Protein AF-A0A934TU55-F1 (afdb_monomer_lite)

Radius of gyration: 25.45 Å; chains: 1; bounding box: 50×62×58 Å

Sequence (80 aa):
MNSPHEELAAAIAAERAAWARVKDKLPGSPGYEPALWEQWRETVSRCHAVRAALRTPAAGPADGASCVRSPGAGDPCSPH

Organism: NCBI:txid502333

Structure (mmCIF, N/CA/C/O backbone):
data_AF-A0A934TU55-F1
#
_entry.id   AF-A0A934TU55-F1
#
loop_
_atom_site.group_PDB
_atom_site.id
_atom_site.type_symbol
_atom_site.label_atom_id
_atom_site.label_alt_id
_atom_site.label_comp_id
_atom_site.label_asym_id
_atom_site.label_entity_id
_atom_site.label_seq_id
_atom_site.pdbx_PDB_ins_code
_atom_site.Cartn_x
_atom_site.Cartn_y
_atom_site.Cartn_z
_atom_site.occupancy
_atom_site.B_iso_or_equiv
_atom_site.auth_seq_id
_atom_site.auth_comp_id
_atom_site.auth_asym_id
_atom_site.auth_atom_id
_atom_site.pdbx_PDB_model_num
ATOM 1 N N . MET A 1 1 ? 10.402 -14.237 -13.895 1.00 61.25 1 MET A N 1
ATOM 2 C CA . MET A 1 1 ? 10.402 -12.785 -13.618 1.00 61.25 1 MET A CA 1
ATOM 3 C C . MET A 1 1 ? 9.065 -12.267 -14.110 1.00 61.25 1 MET A C 1
ATOM 5 O O . MET A 1 1 ? 8.752 -12.553 -15.257 1.00 61.25 1 MET A O 1
ATOM 9 N N . ASN A 1 2 ? 8.254 -11.643 -13.253 1.00 75.94 2 ASN A N 1
ATOM 10 C CA . ASN A 1 2 ? 6.989 -11.046 -13.696 1.00 75.94 2 ASN A CA 1
ATOM 11 C C . ASN A 1 2 ? 7.288 -9.804 -14.538 1.00 75.94 2 ASN A C 1
ATOM 13 O O . ASN A 1 2 ? 8.270 -9.107 -14.279 1.00 75.94 2 ASN A O 1
ATOM 17 N N . SER A 1 3 ? 6.458 -9.537 -15.538 1.00 85.94 3 SER A N 1
ATOM 18 C CA . SER A 1 3 ? 6.559 -8.322 -16.342 1.00 85.94 3 SER A CA 1
ATOM 19 C C . SER A 1 3 ? 6.251 -7.102 -15.466 1.00 85.94 3 SER A C 1
ATOM 21 O O . SER A 1 3 ? 5.401 -7.191 -14.579 1.00 85.94 3 SER A O 1
ATOM 23 N N . PRO A 1 4 ? 6.828 -5.920 -15.733 1.00 82.88 4 PRO A N 1
ATOM 24 C CA . PRO A 1 4 ? 6.576 -4.737 -14.906 1.00 82.88 4 PRO A CA 1
ATOM 25 C C . PRO A 1 4 ? 5.094 -4.305 -14.943 1.00 82.88 4 PRO A C 1
ATOM 27 O O . PRO A 1 4 ? 4.572 -3.741 -13.983 1.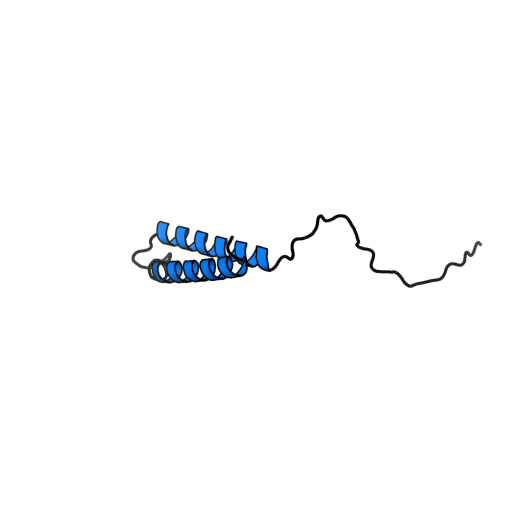00 82.88 4 PRO A O 1
ATOM 30 N N . HIS A 1 5 ? 4.368 -4.650 -16.014 1.00 86.00 5 HIS A N 1
ATOM 31 C CA . HIS A 1 5 ? 2.909 -4.518 -16.083 1.00 86.00 5 HIS A CA 1
ATOM 32 C C . HIS A 1 5 ? 2.162 -5.477 -15.141 1.00 86.00 5 HIS A C 1
ATOM 34 O O . HIS A 1 5 ? 1.167 -5.077 -14.537 1.00 86.00 5 HIS A O 1
ATOM 40 N N . GLU A 1 6 ? 2.634 -6.717 -14.984 1.00 90.00 6 GLU A N 1
ATOM 41 C CA . GLU A 1 6 ? 2.076 -7.684 -14.029 1.00 90.00 6 GLU A CA 1
ATOM 42 C C . GLU A 1 6 ? 2.357 -7.242 -12.587 1.00 90.00 6 GLU A C 1
ATOM 44 O O . GLU A 1 6 ? 1.478 -7.328 -11.730 1.00 90.00 6 GLU A O 1
ATOM 4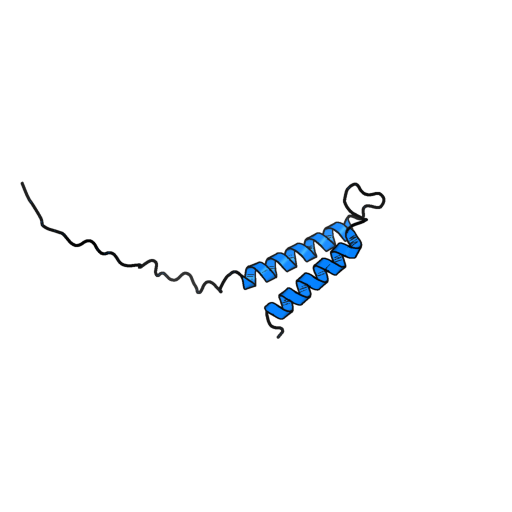9 N N . GLU A 1 7 ? 3.540 -6.676 -12.329 1.00 87.88 7 GLU A N 1
ATOM 50 C CA . GLU A 1 7 ? 3.870 -6.075 -11.034 1.00 87.88 7 GLU A CA 1
ATOM 51 C C . GLU A 1 7 ? 2.980 -4.868 -10.711 1.00 87.88 7 GLU A C 1
ATOM 53 O O . GLU A 1 7 ? 2.518 -4.736 -9.576 1.00 87.88 7 GLU A O 1
ATOM 58 N N . LEU A 1 8 ? 2.675 -4.014 -11.695 1.00 87.88 8 LEU A N 1
ATOM 59 C CA . LEU A 1 8 ? 1.739 -2.904 -11.505 1.00 87.88 8 LEU A CA 1
ATOM 60 C C . LEU A 1 8 ? 0.317 -3.403 -11.228 1.00 87.88 8 LEU A C 1
ATOM 62 O O . LEU A 1 8 ? -0.347 -2.880 -10.333 1.00 87.88 8 LEU A O 1
ATOM 66 N N . ALA A 1 9 ? -0.155 -4.411 -11.965 1.00 92.00 9 ALA A N 1
ATOM 67 C CA . ALA A 1 9 ? -1.472 -5.000 -11.739 1.00 92.00 9 ALA A CA 1
ATOM 68 C C . ALA A 1 9 ? -1.586 -5.586 -10.320 1.00 92.00 9 ALA A C 1
ATOM 70 O O . ALA A 1 9 ? -2.567 -5.326 -9.619 1.00 92.00 9 ALA A O 1
ATOM 71 N N . ALA A 1 10 ? -0.554 -6.305 -9.867 1.00 90.31 10 ALA A N 1
ATOM 72 C CA . ALA A 1 10 ? -0.478 -6.836 -8.510 1.00 90.31 10 ALA A CA 1
ATOM 73 C C . ALA A 1 10 ? -0.433 -5.722 -7.449 1.00 90.31 10 ALA A C 1
ATOM 75 O O . ALA A 1 10 ? -1.120 -5.818 -6.430 1.00 90.31 10 ALA A O 1
ATOM 76 N N . ALA A 1 11 ? 0.319 -4.644 -7.695 1.00 88.69 11 ALA A N 1
ATOM 77 C CA . ALA A 1 11 ? 0.380 -3.497 -6.796 1.00 88.69 11 ALA A CA 1
ATOM 78 C C . ALA A 1 11 ? -0.997 -2.820 -6.659 1.00 88.69 11 ALA A C 1
ATOM 80 O O . ALA A 1 11 ? -1.476 -2.630 -5.542 1.00 88.69 11 ALA A O 1
ATOM 81 N N . ILE A 1 12 ? -1.689 -2.551 -7.774 1.00 91.56 12 ILE A N 1
ATOM 82 C CA . ILE A 1 12 ? -3.036 -1.952 -7.769 1.00 91.56 12 ILE A CA 1
ATOM 83 C C . ILE A 1 12 ? -4.039 -2.850 -7.029 1.00 91.56 12 ILE A C 1
ATOM 85 O O . ILE A 1 12 ? -4.881 -2.356 -6.277 1.00 91.56 12 ILE A O 1
ATOM 89 N N . ALA A 1 13 ? -3.962 -4.171 -7.215 1.00 92.50 13 ALA A N 1
ATOM 90 C CA . ALA A 1 13 ? -4.814 -5.111 -6.491 1.00 92.50 13 ALA A CA 1
ATOM 91 C C . ALA A 1 13 ? -4.557 -5.064 -4.973 1.00 92.50 13 ALA A C 1
ATOM 93 O O . ALA A 1 13 ? -5.509 -5.023 -4.190 1.00 92.50 13 ALA A O 1
ATOM 94 N N . ALA A 1 14 ? -3.287 -5.005 -4.558 1.00 89.81 14 ALA A N 1
ATOM 95 C CA . ALA A 1 14 ? -2.905 -4.866 -3.156 1.00 89.81 14 ALA A CA 1
ATOM 96 C C . ALA A 1 14 ? -3.38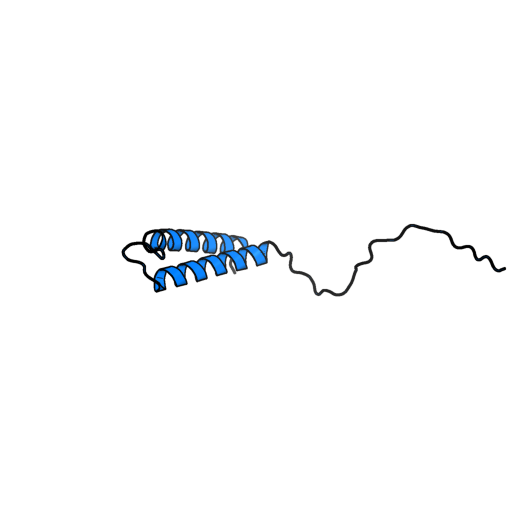7 -3.536 -2.553 1.00 89.81 14 ALA A C 1
ATOM 98 O O . ALA A 1 14 ? -3.923 -3.528 -1.446 1.00 89.81 14 ALA A O 1
ATOM 99 N N . GLU A 1 15 ? -3.282 -2.428 -3.291 1.00 92.69 15 GLU A N 1
ATOM 100 C CA . GLU A 1 15 ? -3.791 -1.117 -2.866 1.00 92.69 15 GLU A CA 1
ATOM 101 C C . GLU A 1 15 ? -5.301 -1.144 -2.630 1.00 92.69 15 GLU A C 1
ATOM 103 O O . GLU A 1 15 ? -5.766 -0.690 -1.585 1.00 92.69 15 GLU A O 1
ATOM 108 N N . ARG A 1 16 ? -6.075 -1.731 -3.551 1.00 92.62 16 ARG A N 1
ATOM 109 C CA . ARG A 1 16 ? -7.531 -1.865 -3.386 1.00 92.62 16 ARG A CA 1
ATOM 110 C C . ARG A 1 16 ? -7.897 -2.737 -2.188 1.00 92.62 16 ARG A C 1
ATOM 112 O O . ARG A 1 16 ? -8.826 -2.400 -1.454 1.00 92.62 16 ARG A O 1
ATOM 119 N N . ALA A 1 17 ? -7.168 -3.831 -1.971 1.00 92.62 17 ALA A N 1
ATOM 120 C CA . ALA A 1 17 ? -7.373 -4.705 -0.819 1.00 92.62 17 ALA A CA 1
ATOM 121 C C . ALA A 1 17 ? -7.047 -3.996 0.507 1.00 92.62 17 ALA A C 1
ATOM 123 O O . ALA A 1 17 ? -7.799 -4.125 1.472 1.00 92.62 17 ALA A O 1
ATOM 124 N N . ALA A 1 18 ? -5.967 -3.211 0.549 1.00 90.38 18 ALA A N 1
ATOM 125 C CA . ALA A 1 18 ? -5.610 -2.395 1.706 1.00 90.38 18 ALA A CA 1
ATOM 126 C C . ALA A 1 18 ? -6.638 -1.274 1.946 1.00 90.38 18 ALA A C 1
ATOM 128 O O . ALA A 1 18 ? -7.072 -1.067 3.079 1.00 90.38 18 ALA A O 1
ATOM 129 N N . TRP A 1 19 ? -7.108 -0.612 0.882 1.00 91.75 19 TRP A N 1
ATOM 130 C CA . TRP A 1 19 ? -8.146 0.418 0.966 1.00 91.75 19 TRP A CA 1
ATOM 131 C C . TRP A 1 19 ? -9.446 -0.119 1.574 1.00 91.75 19 TRP A C 1
ATOM 133 O O . TRP A 1 19 ? -10.023 0.501 2.466 1.00 91.75 19 TRP A O 1
ATOM 143 N N . ALA A 1 20 ? -9.879 -1.312 1.152 1.00 93.75 20 ALA A N 1
ATOM 144 C CA . ALA A 1 20 ? -11.083 -1.949 1.680 1.00 93.75 20 ALA A CA 1
ATOM 145 C C . ALA A 1 20 ? -11.031 -2.189 3.200 1.00 93.75 20 ALA A C 1
ATOM 147 O O . ALA A 1 20 ? -12.083 -2.218 3.834 1.00 93.75 20 ALA A O 1
ATOM 148 N N . ARG A 1 21 ? -9.828 -2.340 3.775 1.00 88.94 21 ARG A N 1
ATOM 149 C CA . ARG A 1 21 ? -9.608 -2.544 5.216 1.00 88.94 21 ARG A CA 1
ATOM 150 C C . ARG A 1 21 ? -9.502 -1.235 5.997 1.00 88.94 21 ARG A C 1
ATOM 152 O O . ARG A 1 21 ? -9.918 -1.190 7.149 1.00 88.94 21 ARG A O 1
ATOM 159 N N . VAL A 1 22 ? -8.933 -0.189 5.394 1.00 92.88 22 VAL A N 1
ATOM 160 C CA . VAL A 1 22 ? -8.614 1.066 6.098 1.00 92.88 22 VAL A CA 1
ATOM 161 C C . VAL A 1 22 ? -9.711 2.128 6.000 1.00 92.88 22 VAL A C 1
ATOM 163 O O . VAL A 1 22 ? -9.753 3.016 6.843 1.00 92.88 22 VAL A O 1
ATOM 166 N N . LYS A 1 23 ? -10.604 2.059 5.000 1.00 90.31 23 LYS A N 1
ATOM 167 C CA . LYS A 1 23 ? -11.583 3.124 4.696 1.00 90.31 23 LYS A CA 1
ATOM 168 C C . LYS A 1 23 ? -12.484 3.526 5.878 1.00 90.31 23 LYS A C 1
ATOM 170 O O . LYS A 1 23 ? -12.843 4.691 5.982 1.00 90.31 23 LYS A O 1
ATOM 175 N N . ASP A 1 24 ? -12.799 2.589 6.775 1.00 90.31 24 ASP A N 1
ATOM 176 C CA . ASP A 1 24 ? -13.627 2.814 7.976 1.00 90.31 24 ASP A CA 1
ATOM 177 C C . ASP A 1 24 ? -12.778 3.057 9.244 1.00 90.31 24 ASP A C 1
ATOM 179 O O . ASP A 1 24 ? -13.296 3.269 10.337 1.00 90.31 24 ASP A O 1
ATOM 183 N N . LYS A 1 25 ? -11.451 3.006 9.102 1.00 89.94 25 LYS A N 1
ATOM 184 C CA . LYS A 1 25 ? -10.433 3.058 10.163 1.00 89.94 25 LYS A CA 1
ATOM 185 C C . LYS A 1 25 ? -9.519 4.276 10.005 1.00 89.94 25 LYS A C 1
ATOM 187 O O . LYS A 1 25 ? -8.391 4.276 10.497 1.00 89.94 25 LYS A O 1
ATOM 192 N N . LEU A 1 26 ? -9.983 5.295 9.283 1.00 90.50 26 LEU A N 1
ATOM 193 C CA . LEU A 1 26 ? -9.206 6.483 8.939 1.00 90.50 26 LEU A CA 1
ATOM 194 C C . LEU A 1 26 ? -8.994 7.409 10.147 1.00 90.50 26 LEU A C 1
ATOM 196 O O . LEU A 1 26 ? -9.793 7.386 11.089 1.00 90.50 26 LEU A O 1
ATOM 200 N N . PRO A 1 27 ? -7.949 8.261 10.123 1.00 88.81 27 PRO A N 1
ATOM 201 C CA . PRO A 1 27 ? -7.774 9.307 11.124 1.00 88.81 27 PRO A CA 1
ATOM 202 C C . PRO A 1 27 ? -9.055 10.139 11.268 1.00 88.81 27 PRO A C 1
ATOM 204 O O . PRO A 1 27 ? -9.577 10.657 10.284 1.00 88.81 27 PRO A O 1
ATOM 207 N N . GLY A 1 28 ? -9.575 10.245 12.492 1.00 87.81 28 GLY A N 1
ATOM 208 C CA . GLY A 1 28 ? -10.832 10.947 12.782 1.00 87.81 28 GLY A CA 1
ATOM 209 C C . GLY A 1 28 ? -12.099 10.082 12.726 1.00 87.81 28 GLY A C 1
ATOM 210 O O . GLY A 1 28 ? -13.163 10.571 13.094 1.00 87.81 28 GLY A O 1
ATOM 211 N N . SER A 1 29 ? -12.006 8.808 12.330 1.00 88.25 29 SER A N 1
ATOM 212 C CA . SER A 1 29 ? -13.118 7.848 12.424 1.00 88.25 29 SER A CA 1
ATOM 213 C C . SER A 1 29 ? -13.135 7.128 13.781 1.00 88.25 29 SER A C 1
ATOM 215 O O . SER A 1 29 ? -12.071 6.897 14.370 1.00 88.25 29 SER A O 1
ATOM 217 N N . PRO A 1 30 ? -14.316 6.728 14.293 1.00 83.19 30 PRO A N 1
ATOM 218 C CA . PRO A 1 30 ? -14.397 5.874 15.472 1.00 83.19 30 PRO A CA 1
ATOM 219 C C . PRO A 1 30 ? -13.733 4.524 15.173 1.00 83.19 30 PRO A C 1
ATOM 221 O O . PRO A 1 30 ? -14.125 3.814 14.251 1.00 83.19 30 PRO A O 1
ATOM 224 N N . GLY A 1 31 ? -12.708 4.176 15.952 1.00 86.00 31 GLY A N 1
ATOM 225 C CA . GLY A 1 31 ? -11.908 2.975 15.716 1.00 86.00 31 GLY A CA 1
ATOM 226 C C . GLY A 1 31 ? -10.721 3.180 14.775 1.00 86.00 31 GLY A C 1
ATOM 227 O O . GLY A 1 31 ? -10.290 2.204 14.172 1.00 86.00 31 GLY A O 1
ATOM 228 N N . TYR A 1 32 ? -10.199 4.407 14.654 1.00 92.31 32 TYR A N 1
ATOM 229 C CA . TYR A 1 32 ? -8.918 4.694 13.999 1.00 92.31 32 TYR A CA 1
ATOM 230 C C . TYR A 1 32 ? -7.827 3.699 14.414 1.00 92.31 32 TYR A C 1
ATOM 232 O O . TYR A 1 32 ? -7.552 3.529 15.603 1.00 92.31 32 TYR A O 1
ATOM 240 N N . GLU A 1 33 ? -7.182 3.084 13.421 1.00 91.88 33 GLU A N 1
ATOM 241 C CA . GLU A 1 33 ? -6.059 2.177 13.644 1.00 91.88 33 GLU A CA 1
ATOM 242 C C . GLU A 1 33 ? -4.807 2.682 12.917 1.00 91.88 33 GLU A C 1
ATOM 244 O O . GLU A 1 33 ? -4.705 2.535 11.694 1.00 91.88 33 GLU A O 1
ATOM 249 N N . PRO A 1 34 ? -3.830 3.258 13.648 1.00 90.81 34 PRO A N 1
ATOM 250 C CA . PRO A 1 34 ? -2.645 3.861 13.041 1.00 90.81 34 PRO A CA 1
ATOM 251 C C . PRO A 1 34 ? -1.821 2.850 12.238 1.00 90.81 34 PRO A C 1
ATOM 253 O O . PRO A 1 34 ? -1.349 3.178 11.156 1.00 90.81 34 PRO A O 1
ATOM 256 N N . ALA A 1 35 ? -1.734 1.597 12.694 1.00 92.69 35 ALA A N 1
ATOM 257 C CA . ALA A 1 35 ? -0.998 0.551 11.986 1.00 92.69 35 ALA A CA 1
ATOM 258 C C . ALA A 1 35 ? -1.611 0.209 10.612 1.00 92.69 35 ALA A C 1
ATOM 260 O O . ALA A 1 35 ? -0.885 0.035 9.634 1.00 92.69 35 ALA A O 1
ATOM 261 N N . LEU A 1 36 ? -2.947 0.147 10.505 1.00 89.75 36 LEU A N 1
ATOM 262 C CA . LEU A 1 36 ? -3.628 -0.080 9.221 1.00 89.75 36 LEU A CA 1
ATOM 263 C C . LEU A 1 36 ? -3.473 1.121 8.288 1.00 89.75 36 LEU A C 1
ATOM 265 O O . LEU A 1 36 ? -3.335 0.962 7.073 1.00 89.75 36 LEU A O 1
ATOM 269 N N . TRP A 1 37 ? -3.474 2.321 8.863 1.00 89.94 37 TRP A N 1
ATOM 270 C CA . TRP A 1 37 ? -3.230 3.554 8.134 1.00 89.94 37 TRP A CA 1
ATOM 271 C C . TRP A 1 37 ? -1.813 3.620 7.550 1.00 89.94 37 TRP A C 1
ATOM 273 O O . TRP A 1 37 ? -1.653 3.907 6.362 1.00 89.94 37 TRP A O 1
ATOM 283 N N . GLU A 1 38 ? -0.789 3.304 8.343 1.00 92.44 38 GLU A N 1
ATOM 284 C CA . GLU A 1 38 ? 0.600 3.238 7.876 1.00 92.44 38 GLU A CA 1
ATOM 285 C C . GLU A 1 38 ? 0.783 2.166 6.796 1.00 92.44 38 GLU A C 1
ATOM 287 O O . GLU A 1 38 ? 1.303 2.466 5.721 1.00 92.44 38 GLU A O 1
ATOM 292 N N . GLN A 1 39 ? 0.237 0.966 7.008 1.00 91.12 39 GLN A N 1
ATOM 293 C CA . GLN A 1 39 ? 0.302 -0.125 6.033 1.00 91.12 39 GLN A CA 1
ATOM 294 C C . GLN A 1 39 ? -0.345 0.243 4.686 1.00 91.12 39 GLN A C 1
ATOM 296 O O . GLN A 1 39 ? 0.172 -0.096 3.613 1.00 91.12 39 GLN A O 1
ATOM 301 N N . TRP A 1 40 ? -1.474 0.958 4.704 1.00 91.88 40 TRP A N 1
ATOM 302 C CA . TRP A 1 40 ? -2.092 1.449 3.473 1.00 91.88 40 TRP A CA 1
ATOM 303 C C . TRP A 1 40 ? -1.195 2.467 2.759 1.00 91.88 40 TRP A C 1
ATOM 305 O O . TRP A 1 40 ? -0.995 2.357 1.547 1.00 91.88 40 TRP A O 1
ATOM 315 N N . ARG A 1 41 ? -0.586 3.406 3.494 1.00 92.88 41 ARG A N 1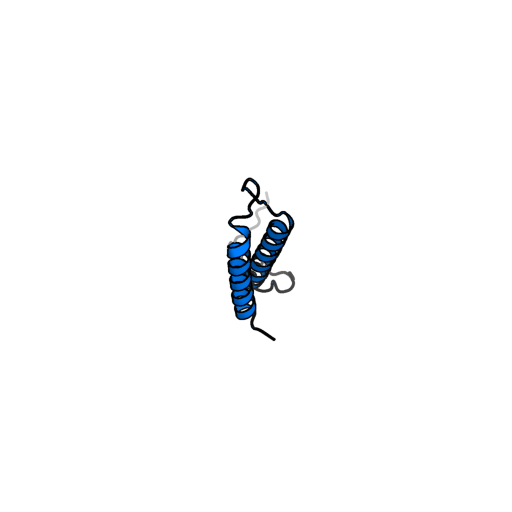
ATOM 316 C CA . ARG A 1 41 ? 0.345 4.394 2.921 1.00 92.88 41 ARG A CA 1
ATOM 317 C C . ARG A 1 41 ? 1.561 3.742 2.267 1.00 92.88 41 ARG A C 1
ATOM 319 O O . ARG A 1 41 ? 1.962 4.170 1.186 1.00 92.88 41 ARG A O 1
ATOM 326 N N . GLU A 1 42 ? 2.130 2.711 2.883 1.00 92.94 42 GLU A N 1
ATOM 327 C CA . GLU A 1 42 ? 3.234 1.945 2.293 1.00 92.94 42 GLU A CA 1
ATOM 328 C C . GLU A 1 42 ? 2.811 1.265 0.985 1.00 92.94 42 GLU A C 1
ATOM 330 O O . GLU A 1 42 ? 3.528 1.320 -0.017 1.00 92.94 42 GLU A O 1
ATOM 335 N N . THR A 1 43 ? 1.605 0.692 0.963 1.00 91.56 43 THR A N 1
ATOM 336 C CA . THR A 1 43 ? 1.044 0.042 -0.230 1.00 91.56 43 THR A CA 1
ATOM 337 C C . THR A 1 43 ? 0.849 1.044 -1.374 1.00 91.56 43 THR A C 1
ATOM 339 O O . THR A 1 43 ? 1.260 0.777 -2.505 1.00 91.56 43 THR A O 1
ATOM 342 N N . VAL A 1 44 ? 0.307 2.232 -1.079 1.00 92.44 44 VAL A N 1
ATOM 343 C CA . VAL A 1 44 ? 0.161 3.333 -2.049 1.00 92.44 44 VAL A CA 1
ATOM 344 C C . VAL A 1 44 ? 1.527 3.804 -2.559 1.00 92.44 44 VAL A C 1
ATOM 346 O O . VAL A 1 44 ? 1.713 3.977 -3.765 1.00 92.44 44 VAL A O 1
ATOM 349 N N . SER A 1 45 ? 2.510 3.970 -1.669 1.00 92.56 45 SER A N 1
ATOM 350 C CA . SER A 1 45 ? 3.872 4.371 -2.045 1.00 92.56 45 SER A CA 1
ATOM 351 C C . SER A 1 45 ? 4.499 3.378 -3.030 1.00 92.56 45 SER A C 1
ATOM 353 O O . SER A 1 45 ? 5.051 3.773 -4.061 1.00 92.56 45 SER A O 1
ATOM 355 N N . ARG A 1 46 ? 4.320 2.073 -2.787 1.00 89.69 46 ARG A N 1
ATOM 356 C CA . ARG A 1 46 ? 4.782 1.013 -3.690 1.00 89.69 46 ARG A CA 1
ATOM 357 C C . ARG A 1 46 ? 4.090 1.062 -5.054 1.00 89.69 46 ARG A C 1
ATOM 359 O O . ARG A 1 46 ? 4.779 0.996 -6.071 1.00 89.69 46 ARG A O 1
ATOM 366 N N . CYS A 1 47 ? 2.765 1.222 -5.103 1.00 90.12 47 CYS A N 1
ATOM 367 C CA . CYS A 1 47 ? 2.033 1.427 -6.362 1.00 90.12 47 CYS A CA 1
ATOM 368 C C . CYS A 1 47 ? 2.592 2.601 -7.165 1.00 90.12 47 CYS A C 1
ATOM 370 O O . CYS A 1 47 ? 2.816 2.496 -8.373 1.00 90.12 47 CYS A O 1
ATOM 372 N N . HIS A 1 48 ? 2.833 3.722 -6.487 1.00 91.38 48 HIS A N 1
ATOM 373 C CA . HIS A 1 48 ? 3.394 4.914 -7.103 1.00 91.38 48 HIS A CA 1
ATOM 374 C C . HIS A 1 48 ? 4.804 4.673 -7.648 1.00 91.38 48 HIS A C 1
ATOM 376 O O . HIS A 1 48 ? 5.078 5.095 -8.771 1.00 91.38 48 HIS A O 1
ATOM 382 N N . ALA A 1 49 ? 5.662 3.965 -6.911 1.00 88.25 49 ALA A N 1
ATOM 383 C CA . ALA A 1 49 ? 7.012 3.624 -7.352 1.00 88.25 49 ALA A CA 1
ATOM 384 C C . ALA A 1 49 ? 7.006 2.738 -8.611 1.00 88.25 49 ALA A C 1
ATOM 386 O O . ALA A 1 49 ? 7.675 3.066 -9.590 1.00 88.25 49 ALA A O 1
ATOM 387 N N . VAL A 1 50 ? 6.192 1.674 -8.638 1.00 89.12 50 VAL A N 1
ATOM 388 C CA . VAL A 1 50 ? 6.073 0.785 -9.812 1.00 89.12 50 VAL A CA 1
ATOM 389 C C . VAL A 1 50 ? 5.518 1.548 -11.019 1.00 89.12 50 VAL A C 1
ATOM 391 O O . VAL A 1 50 ? 6.038 1.445 -12.130 1.00 89.12 50 VAL A O 1
ATOM 394 N N . ARG A 1 51 ? 4.500 2.392 -10.807 1.00 88.62 51 ARG A N 1
ATOM 395 C CA . ARG A 1 51 ? 3.938 3.237 -11.868 1.00 88.62 51 ARG A CA 1
ATOM 396 C 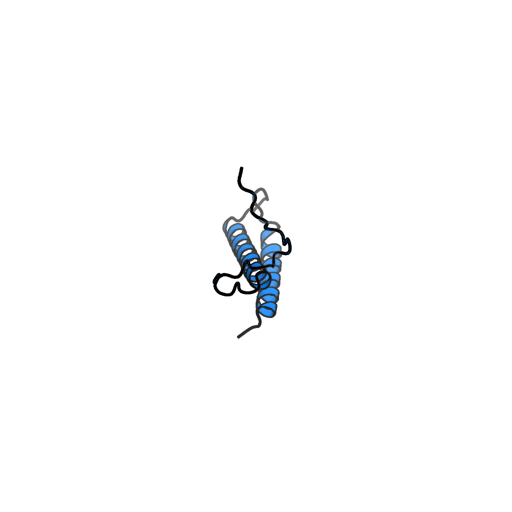C . A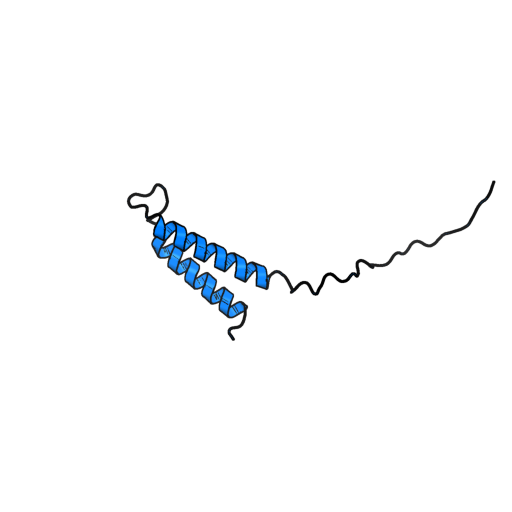RG A 1 51 ? 4.950 4.262 -12.394 1.00 88.62 51 ARG A C 1
ATOM 398 O O . ARG A 1 51 ? 4.962 4.537 -13.591 1.00 88.62 51 ARG A O 1
ATOM 405 N N . ALA A 1 52 ? 5.794 4.824 -11.530 1.00 87.62 52 ALA A N 1
ATOM 406 C CA . ALA A 1 52 ? 6.851 5.756 -11.921 1.00 87.62 52 ALA A CA 1
ATOM 407 C C . ALA A 1 52 ? 7.967 5.064 -12.720 1.00 87.62 52 ALA A C 1
ATOM 409 O O . ALA A 1 52 ? 8.427 5.624 -13.717 1.00 87.62 52 ALA A O 1
ATOM 410 N N . ALA A 1 53 ? 8.344 3.841 -12.336 1.00 87.12 53 ALA A N 1
ATOM 411 C CA . ALA A 1 53 ? 9.315 3.018 -13.057 1.00 87.12 53 ALA A CA 1
ATOM 412 C C . ALA A 1 53 ? 8.826 2.639 -14.465 1.00 87.12 53 ALA A C 1
ATOM 414 O O . ALA A 1 53 ? 9.610 2.631 -15.403 1.00 87.12 53 ALA A O 1
ATOM 415 N N . LEU A 1 54 ? 7.521 2.401 -14.632 1.00 84.69 54 LEU A N 1
ATOM 416 C CA . LEU A 1 54 ? 6.906 2.169 -15.945 1.00 84.69 54 LEU A CA 1
ATOM 417 C C . LEU A 1 54 ? 6.784 3.437 -16.803 1.00 84.69 54 LEU A C 1
ATOM 419 O O . LEU A 1 54 ? 6.806 3.353 -18.028 1.00 84.69 54 LEU A O 1
ATOM 423 N N . ARG A 1 55 ? 6.604 4.610 -16.178 1.00 82.62 55 ARG A N 1
ATOM 424 C CA . ARG A 1 55 ? 6.434 5.888 -16.893 1.00 82.62 55 ARG A CA 1
ATOM 425 C C . ARG A 1 55 ? 7.760 6.507 -17.319 1.00 82.62 55 ARG A C 1
ATOM 427 O O . ARG A 1 55 ? 7.792 7.278 -18.273 1.00 82.62 55 ARG A O 1
ATOM 434 N N . THR A 1 56 ? 8.828 6.212 -16.591 1.00 68.38 56 THR A N 1
ATOM 435 C CA . THR A 1 56 ? 10.174 6.653 -16.939 1.00 68.38 56 THR A CA 1
ATOM 436 C C . THR A 1 56 ? 10.735 5.617 -17.906 1.00 68.38 56 THR A C 1
ATOM 438 O O . THR A 1 56 ? 11.078 4.527 -17.448 1.00 68.38 56 THR A O 1
ATOM 441 N N . PRO A 1 57 ? 10.828 5.882 -19.227 1.00 53.31 57 PRO A N 1
ATOM 442 C CA . PRO A 1 57 ? 11.702 5.052 -20.043 1.00 53.31 57 PRO A CA 1
ATOM 443 C C . PRO A 1 57 ? 13.066 5.137 -19.373 1.00 53.31 57 PRO A C 1
ATOM 445 O O . PRO A 1 57 ? 13.475 6.248 -19.031 1.00 53.31 57 PRO A O 1
ATOM 448 N N . ALA A 1 58 ? 13.693 3.990 -19.090 1.00 54.03 58 ALA A N 1
ATOM 449 C CA . ALA A 1 58 ? 15.013 3.938 -18.478 1.00 54.03 58 ALA A CA 1
ATOM 450 C C . ALA A 1 58 ? 15.857 5.025 -19.137 1.00 54.03 58 ALA A C 1
ATOM 452 O O . ALA A 1 58 ? 16.134 4.946 -20.336 1.00 54.03 58 ALA A O 1
ATOM 453 N N . ALA A 1 59 ? 16.147 6.092 -18.390 1.00 50.94 59 ALA A N 1
ATOM 454 C CA . ALA A 1 59 ? 17.090 7.072 -18.856 1.00 50.94 59 ALA A CA 1
ATOM 455 C C . ALA A 1 59 ? 18.357 6.246 -19.041 1.00 50.94 59 ALA A C 1
ATOM 457 O O . ALA A 1 59 ? 18.947 5.780 -18.063 1.00 50.94 59 ALA A O 1
ATOM 458 N N . GLY A 1 60 ? 18.720 5.990 -20.303 1.00 50.66 60 GLY A N 1
ATOM 459 C CA . GLY A 1 60 ? 20.086 5.624 -20.624 1.00 50.66 60 GLY A CA 1
ATOM 460 C C . GLY A 1 60 ? 21.001 6.602 -19.887 1.00 50.66 60 GLY A C 1
ATOM 461 O O . GLY A 1 60 ? 20.552 7.714 -19.566 1.00 50.66 60 GLY A O 1
ATOM 462 N N . PRO A 1 61 ? 22.238 6.195 -19.553 1.00 44.31 61 PRO A N 1
ATOM 463 C CA . PRO A 1 61 ? 23.155 7.091 -18.865 1.00 44.31 61 PRO A CA 1
ATOM 464 C C . PRO A 1 61 ? 23.088 8.441 -19.572 1.00 44.31 61 PRO A C 1
ATOM 466 O O . PRO A 1 61 ? 23.094 8.483 -20.803 1.00 44.31 61 PRO A O 1
ATOM 469 N N . ALA A 1 62 ? 22.891 9.510 -18.802 1.00 55.88 62 ALA A N 1
ATOM 470 C CA . ALA A 1 62 ? 22.923 10.868 -19.310 1.00 55.88 62 ALA A CA 1
ATOM 471 C C . ALA A 1 62 ? 24.359 11.164 -19.768 1.00 55.88 62 ALA A C 1
ATOM 473 O O . ALA A 1 62 ? 25.107 11.864 -19.098 1.00 55.88 62 ALA A O 1
ATOM 474 N N . ASP A 1 63 ? 24.746 10.556 -20.882 1.00 47.34 63 ASP A N 1
ATOM 475 C CA . ASP A 1 63 ? 25.924 10.841 -21.670 1.00 47.34 63 ASP A CA 1
ATOM 476 C C . ASP A 1 63 ? 25.413 11.535 -22.936 1.00 47.34 63 ASP A C 1
ATOM 478 O O . ASP A 1 63 ? 24.460 11.093 -23.583 1.00 47.34 63 ASP A O 1
ATOM 482 N N . GLY A 1 64 ? 25.907 12.751 -23.137 1.00 52.12 64 GLY A N 1
ATOM 483 C CA . GLY A 1 64 ? 25.171 13.844 -23.753 1.00 52.12 64 GLY A CA 1
ATOM 484 C C . GLY A 1 64 ? 24.717 13.642 -25.199 1.00 52.12 64 GLY A C 1
ATOM 485 O O . GLY A 1 64 ? 25.434 13.119 -26.039 1.00 52.12 64 GLY A O 1
ATOM 486 N N . ALA A 1 65 ? 23.550 14.210 -25.509 1.00 49.88 65 ALA A N 1
ATOM 487 C CA . ALA A 1 65 ? 23.205 14.668 -26.854 1.00 49.88 65 ALA A CA 1
ATOM 488 C C . ALA A 1 65 ? 22.024 15.655 -26.808 1.00 49.88 65 ALA A C 1
ATOM 490 O O . ALA A 1 65 ? 20.972 15.425 -27.401 1.00 49.88 65 ALA A O 1
ATOM 491 N N . SER A 1 66 ? 22.191 16.798 -26.129 1.00 42.97 66 SER A N 1
ATOM 492 C CA . SER A 1 66 ? 21.453 18.000 -26.543 1.00 42.97 66 SER A CA 1
ATOM 493 C C . SER A 1 66 ? 22.179 18.590 -27.753 1.00 42.97 66 SER A C 1
ATOM 495 O O . SER A 1 66 ? 22.938 19.548 -27.653 1.00 42.97 66 SER A O 1
ATOM 497 N N . CYS A 1 67 ? 22.014 17.943 -28.901 1.00 48.94 67 CYS A N 1
ATOM 498 C CA . CYS A 1 67 ? 22.438 18.450 -30.200 1.00 48.94 67 CYS A CA 1
ATOM 499 C C . CYS A 1 67 ? 21.265 18.335 -31.175 1.00 48.94 67 CYS A C 1
ATOM 501 O O . CYS A 1 67 ? 21.321 17.642 -32.187 1.00 48.94 67 CYS A O 1
ATOM 503 N N . VAL A 1 68 ? 20.174 19.048 -30.876 1.00 55.84 68 VAL A N 1
ATOM 504 C CA . VAL A 1 68 ? 19.185 19.373 -31.907 1.00 55.84 68 VAL A CA 1
ATOM 505 C C . VAL A 1 68 ? 19.634 20.649 -32.635 1.00 55.84 68 VAL A C 1
ATOM 507 O O . VAL A 1 68 ? 19.655 21.743 -32.083 1.00 55.84 68 VAL A O 1
ATOM 510 N N . ARG A 1 69 ? 20.096 20.416 -33.869 1.00 47.19 69 ARG A N 1
ATOM 511 C CA . ARG A 1 69 ? 20.554 21.314 -34.948 1.00 47.19 69 ARG A CA 1
ATOM 512 C C . ARG A 1 69 ? 20.171 22.801 -34.873 1.00 47.19 69 ARG A C 1
ATOM 514 O O . ARG A 1 69 ? 18.994 23.150 -34.897 1.00 47.19 69 ARG A O 1
ATOM 521 N N . SER A 1 70 ? 21.183 23.649 -35.067 1.00 58.28 70 SER A N 1
ATOM 522 C CA . SER A 1 70 ? 21.061 24.971 -35.700 1.00 58.28 70 SER A CA 1
ATOM 523 C C . SER A 1 70 ? 20.475 24.871 -37.120 1.00 58.28 70 SER A C 1
ATOM 525 O O . SER A 1 70 ? 20.771 23.918 -37.851 1.00 58.28 70 SER A O 1
ATOM 527 N N . PRO A 1 71 ? 19.726 25.893 -37.565 1.00 50.81 71 PRO A N 1
ATOM 528 C CA . PRO A 1 71 ? 20.113 26.540 -38.818 1.00 50.81 71 PRO A CA 1
ATOM 529 C C . PRO A 1 71 ? 19.999 28.069 -38.732 1.00 50.81 71 PRO A C 1
ATOM 531 O O . PRO A 1 71 ? 18.938 28.618 -38.452 1.00 50.81 71 PRO A O 1
ATOM 534 N N . GLY A 1 72 ? 21.101 28.755 -39.018 1.00 47.00 72 GLY A N 1
ATOM 535 C CA . GLY A 1 72 ? 21.157 30.211 -39.105 1.00 47.00 72 GLY A CA 1
ATOM 536 C C . GLY A 1 72 ? 22.535 30.648 -39.573 1.00 47.00 72 GLY A C 1
ATOM 537 O O . GLY A 1 72 ? 23.373 31.032 -38.769 1.00 47.00 72 GLY A O 1
ATOM 538 N N . ALA A 1 73 ? 22.784 30.467 -40.866 1.00 54.75 73 ALA A N 1
ATOM 539 C CA . ALA A 1 73 ? 23.981 30.915 -41.559 1.00 54.75 73 ALA A CA 1
ATOM 540 C C . ALA A 1 73 ? 24.102 32.447 -41.544 1.00 54.75 73 ALA A C 1
ATOM 542 O O . ALA A 1 73 ? 23.093 33.138 -41.680 1.00 54.75 73 ALA A O 1
ATOM 543 N N . GLY A 1 74 ? 25.338 32.950 -41.479 1.00 44.06 74 GLY A N 1
ATOM 544 C CA . GLY A 1 74 ? 25.660 34.322 -41.867 1.00 44.06 74 GLY A CA 1
ATOM 545 C C . GLY A 1 74 ? 26.730 34.989 -41.010 1.00 44.06 74 GLY A C 1
ATOM 546 O O . GLY A 1 74 ? 26.415 35.913 -40.273 1.00 44.06 74 GLY A O 1
ATOM 547 N N . ASP A 1 75 ? 27.987 34.563 -41.147 1.00 51.09 75 ASP A N 1
ATOM 548 C CA . ASP A 1 75 ? 29.094 35.528 -41.068 1.00 51.09 75 ASP A CA 1
ATOM 549 C C . ASP A 1 75 ? 29.070 36.312 -42.397 1.00 51.09 75 ASP A C 1
ATOM 551 O O . ASP A 1 75 ? 28.853 35.706 -43.455 1.00 51.09 75 ASP A O 1
ATOM 555 N N . PRO A 1 76 ? 29.214 37.643 -42.369 1.00 53.91 76 PRO A N 1
ATOM 556 C CA . PRO A 1 76 ? 30.541 38.134 -42.701 1.00 53.91 76 PRO A CA 1
ATOM 557 C C . PRO A 1 76 ? 31.040 39.215 -41.739 1.00 53.91 76 PRO A C 1
ATOM 559 O O . PRO A 1 76 ? 30.351 40.188 -41.430 1.00 53.91 76 PRO A O 1
ATOM 562 N N . CYS A 1 77 ? 32.301 39.056 -41.354 1.00 42.03 77 CYS A N 1
ATOM 563 C CA . CYS A 1 77 ? 33.238 40.100 -40.963 1.00 42.03 77 CYS A CA 1
ATOM 564 C C . CYS A 1 77 ? 32.877 41.502 -41.492 1.00 42.03 77 CYS A C 1
ATOM 566 O O . CYS A 1 77 ? 32.651 41.700 -42.687 1.00 42.03 77 CYS A O 1
ATOM 568 N N . SER A 1 78 ? 32.958 42.511 -40.625 1.00 45.88 78 SER A N 1
ATOM 569 C CA . SER A 1 78 ? 33.166 43.902 -41.040 1.00 45.88 78 SER A CA 1
ATOM 570 C C . SER A 1 78 ? 34.034 44.628 -40.008 1.00 45.88 78 SER A C 1
ATOM 572 O O . SER A 1 78 ? 33.606 44.779 -38.865 1.00 45.88 78 SER A O 1
ATOM 574 N N . PRO A 1 79 ? 35.255 45.049 -40.382 1.00 60.94 79 PRO A N 1
ATOM 575 C CA . PRO A 1 79 ? 36.069 45.965 -39.596 1.00 60.94 79 PRO A CA 1
ATOM 576 C C . PRO A 1 79 ? 35.734 47.423 -39.950 1.00 60.94 79 PRO A C 1
ATOM 578 O O . PRO A 1 79 ? 35.593 47.752 -41.130 1.00 60.94 79 PRO A O 1
ATOM 581 N N . HIS A 1 80 ? 35.672 48.299 -38.946 1.00 48.38 80 HIS A N 1
ATOM 582 C CA . HIS A 1 80 ? 35.969 49.726 -39.091 1.00 48.38 80 HIS A CA 1
ATOM 583 C C . HIS A 1 80 ? 36.498 50.290 -37.769 1.00 48.38 80 HIS A C 1
ATOM 585 O O . HIS A 1 80 ? 36.055 49.799 -36.707 1.00 48.38 80 HIS A O 1
#

Foldseek 3Di:
DDDLVVVLVVLVVVLVVLCVVCVQQPVPHDNNDVVSVVVSVVSVVSNVVSVVVVVDPPPDPPPDDPDPDDDDDDDDDDDD

pLDDT: mean 77.21, std 18.34, range [42.03, 93.75]

Secondary structure (DSSP, 8-state):
---HHHHHHHHHHHHHHHHHHHTTS-TTSTT--HHHHHHHHHHHHHHHHHHHHHHS------------------------